Protein AF-A0A1A8VG99-F1 (afdb_monomer_lite)

pLDDT: mean 92.08, std 7.79, range [47.56, 98.12]

InterPro domains:
  IPR005164 Allantoicase [PTHR12045] (5-111)
  IPR008979 Galactose-binding-like domain superfamily [SSF49785] (4-110)
  IPR015908 Allantoicase domain [PF03561] (5-108)

Sequence (115 aa):
PTQRADGWETARRLDRPKELKTDHQGILQVPGWEWAVFRLGHPGIISSIEVDTNHFKGNFPDSCRIEACLLSPEEESQCITTRWNSGKWKLLLPPQKLRSHRRHCYATSDLILDQ

Secondary structure (DSSP, 8-state):
--SGGGS---PPPTT--SS-EE-TT--EE-SS--------SS-----EEEEE-TT-SSSS-SEEEEEE----HHHHHHHHHTTTTT---EEEEEEEE--TT-EEEEEGGGS----

Structure (mmCIF, N/CA/C/O backbone):
data_AF-A0A1A8VG99-F1
#
_entry.id   AF-A0A1A8VG99-F1
#
loop_
_atom_site.group_PDB
_atom_site.id
_atom_site.type_symbol
_atom_site.label_atom_id
_atom_site.label_alt_id
_atom_site.label_comp_id
_atom_site.label_asym_id
_atom_site.label_entity_id
_atom_site.label_seq_id
_atom_site.pdbx_PDB_ins_code
_atom_site.Cartn_x
_atom_site.Cartn_y
_atom_site.Cartn_z
_atom_site.occupancy
_atom_site.B_iso_or_equiv
_atom_site.auth_seq_id
_atom_site.auth_comp_id
_atom_site.auth_asym_id
_atom_site.auth_atom_id
_atom_site.pdbx_PDB_model_num
ATOM 1 N N . PRO A 1 1 ? -8.123 12.085 -11.103 1.00 61.66 1 PRO A N 1
ATOM 2 C CA . PRO A 1 1 ? -6.972 12.943 -11.489 1.00 61.66 1 PRO A CA 1
ATOM 3 C C . PRO A 1 1 ? -6.980 13.273 -12.992 1.00 61.66 1 PRO A C 1
ATOM 5 O O . PRO A 1 1 ? -7.207 12.379 -13.810 1.00 61.66 1 PRO A O 1
ATOM 8 N N . THR A 1 2 ? -6.767 14.539 -13.364 1.00 74.94 2 THR A N 1
ATOM 9 C CA . THR A 1 2 ? -6.737 14.969 -14.779 1.00 74.94 2 THR A CA 1
ATOM 10 C C . THR A 1 2 ? -5.321 14.926 -15.350 1.00 74.94 2 THR A C 1
ATOM 12 O O . THR A 1 2 ? -5.159 14.748 -16.556 1.00 74.94 2 THR A O 1
ATOM 15 N N . GLN A 1 3 ? -4.303 14.998 -14.487 1.00 74.75 3 GLN A N 1
ATOM 16 C CA . GLN A 1 3 ? -2.889 14.950 -14.857 1.00 74.75 3 GLN A CA 1
ATOM 17 C C . GLN A 1 3 ? -2.009 14.373 -13.730 1.00 74.75 3 GLN A C 1
ATOM 19 O O . GLN A 1 3 ? -2.477 14.127 -12.621 1.00 74.75 3 GLN A O 1
ATOM 24 N N . ARG A 1 4 ? -0.711 14.146 -14.003 1.00 63.22 4 ARG A N 1
ATOM 25 C CA . ARG A 1 4 ? 0.250 13.611 -13.007 1.00 63.22 4 ARG A CA 1
ATOM 26 C C . ARG A 1 4 ? 0.427 14.507 -11.785 1.00 63.22 4 ARG A C 1
ATOM 28 O O . ARG A 1 4 ? 0.621 13.988 -10.695 1.00 63.22 4 ARG A O 1
ATOM 35 N N . ALA A 1 5 ? 0.385 15.826 -11.984 1.00 74.19 5 ALA A N 1
ATOM 36 C CA . ALA A 1 5 ? 0.629 16.814 -10.932 1.00 74.19 5 ALA A CA 1
ATOM 37 C C . ALA A 1 5 ? -0.395 16.747 -9.785 1.00 74.19 5 ALA A C 1
ATOM 39 O O . ALA A 1 5 ? -0.146 17.295 -8.718 1.00 74.19 5 ALA A O 1
ATOM 40 N N . ASP A 1 6 ? -1.511 16.046 -9.994 1.00 86.75 6 ASP A N 1
ATOM 41 C CA . ASP A 1 6 ? -2.561 15.862 -8.993 1.00 86.75 6 ASP A CA 1
ATOM 42 C C . ASP A 1 6 ? -2.334 14.602 -8.128 1.00 86.75 6 ASP A C 1
ATOM 44 O O . ASP A 1 6 ? -3.191 14.246 -7.320 1.00 86.75 6 ASP A O 1
ATOM 48 N N . GLY A 1 7 ? -1.234 13.871 -8.349 1.00 90.62 7 GLY A N 1
ATOM 49 C CA . GLY A 1 7 ? -0.885 12.641 -7.638 1.00 90.62 7 GLY A CA 1
ATOM 50 C C .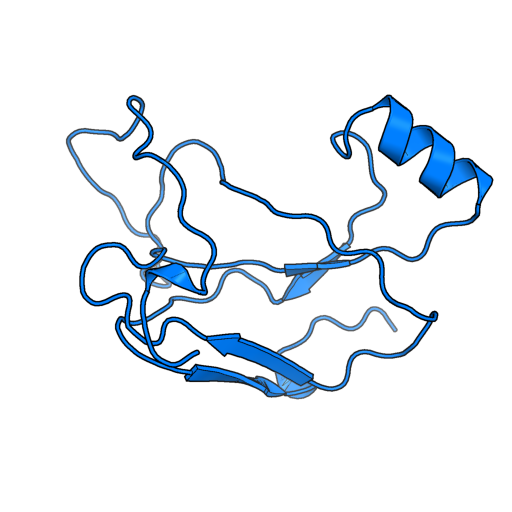 GLY A 1 7 ? 0.299 12.799 -6.681 1.00 90.62 7 GLY A C 1
ATOM 51 O O . GLY A 1 7 ? 0.902 13.862 -6.565 1.00 90.62 7 GLY A O 1
ATOM 52 N N . TRP A 1 8 ? 0.654 11.703 -6.010 1.00 93.50 8 TRP A N 1
ATOM 53 C CA . TRP A 1 8 ? 1.851 11.622 -5.173 1.00 93.50 8 TRP A CA 1
ATOM 54 C C . TRP A 1 8 ? 3.004 10.977 -5.951 1.00 93.50 8 TRP A C 1
ATOM 56 O O . TRP A 1 8 ? 2.865 9.878 -6.486 1.00 93.50 8 TRP A O 1
ATOM 66 N N . GLU A 1 9 ? 4.143 11.665 -6.013 1.00 94.25 9 GLU A N 1
ATOM 67 C CA . GLU A 1 9 ? 5.385 11.185 -6.620 1.00 94.25 9 GLU A CA 1
ATOM 68 C C . GLU A 1 9 ? 6.551 11.424 -5.656 1.00 94.25 9 GLU A C 1
ATOM 70 O O . GLU A 1 9 ? 6.613 12.453 -4.980 1.00 94.25 9 GLU A O 1
ATOM 75 N N . THR A 1 10 ? 7.493 10.484 -5.608 1.00 93.56 10 THR A N 1
ATOM 76 C CA . THR A 1 10 ? 8.723 10.589 -4.818 1.00 93.56 10 THR A CA 1
ATOM 77 C C . THR A 1 10 ? 9.954 10.653 -5.719 1.00 93.56 10 THR A C 1
ATOM 79 O O . THR A 1 10 ? 9.946 10.216 -6.874 1.00 93.56 10 THR A O 1
ATOM 82 N N . ALA A 1 11 ? 11.047 11.208 -5.192 1.00 92.81 11 ALA A N 1
ATOM 83 C CA . ALA A 1 11 ? 12.326 11.195 -5.889 1.00 92.81 11 ALA A CA 1
ATOM 84 C C . ALA A 1 11 ? 12.846 9.758 -6.046 1.00 92.81 11 ALA A C 1
ATOM 86 O O . ALA A 1 11 ? 12.605 8.881 -5.216 1.00 92.81 11 ALA A O 1
ATOM 87 N N . ARG A 1 12 ? 13.624 9.509 -7.104 1.00 88.62 12 ARG A N 1
ATOM 88 C CA . ARG A 1 12 ? 14.292 8.213 -7.259 1.00 88.62 12 ARG A CA 1
ATOM 89 C C . ARG A 1 12 ? 15.314 8.026 -6.143 1.00 88.62 12 ARG A C 1
ATOM 91 O O . ARG A 1 12 ? 16.2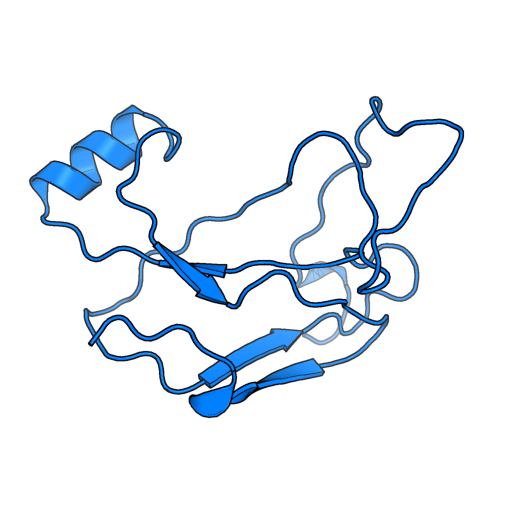06 8.856 -5.980 1.00 88.62 12 ARG A O 1
ATOM 98 N N . ARG A 1 13 ? 15.231 6.898 -5.442 1.00 88.56 13 ARG A N 1
ATOM 99 C CA . ARG A 1 13 ? 16.247 6.522 -4.461 1.00 88.56 13 ARG A CA 1
ATOM 100 C C . ARG A 1 13 ? 17.583 6.212 -5.136 1.00 88.56 13 ARG A C 1
ATOM 102 O O . ARG A 1 13 ? 17.627 5.537 -6.169 1.00 88.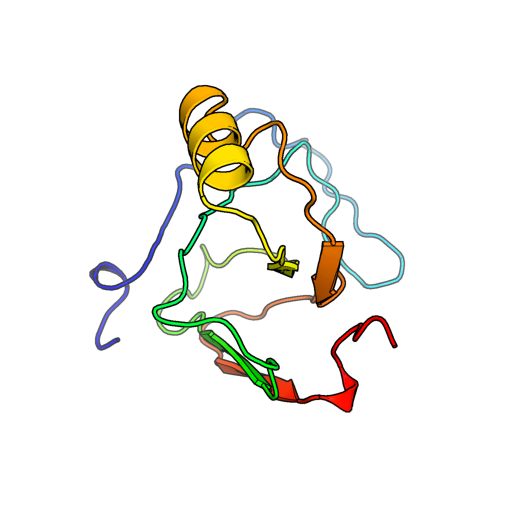56 13 ARG A O 1
ATOM 109 N N . LEU A 1 14 ? 18.665 6.700 -4.534 1.00 88.00 14 LEU A N 1
ATOM 110 C CA . LEU A 1 14 ? 20.035 6.541 -5.036 1.00 88.00 14 LEU A CA 1
ATOM 111 C C . LEU A 1 14 ? 20.647 5.173 -4.698 1.00 88.00 14 LEU A C 1
ATOM 113 O O . LEU A 1 14 ? 21.633 4.781 -5.311 1.00 88.00 14 LEU A O 1
ATOM 117 N N . ASP A 1 15 ? 20.048 4.432 -3.765 1.00 89.50 15 ASP A N 1
ATOM 118 C CA . ASP A 1 15 ? 20.468 3.089 -3.349 1.00 89.50 15 ASP A CA 1
ATOM 119 C C . ASP A 1 15 ? 19.900 1.968 -4.239 1.00 89.50 15 ASP A C 1
ATOM 121 O O . ASP A 1 15 ? 20.000 0.784 -3.910 1.00 89.50 15 ASP A O 1
ATOM 125 N N . ARG A 1 16 ? 19.316 2.320 -5.393 1.00 87.38 16 ARG A N 1
ATOM 126 C CA . ARG A 1 16 ? 18.836 1.343 -6.372 1.00 87.38 16 ARG A CA 1
ATOM 127 C C . ARG A 1 16 ? 20.018 0.531 -6.935 1.00 87.38 16 ARG A C 1
ATOM 129 O O . ARG A 1 16 ? 20.937 1.123 -7.504 1.00 87.38 16 ARG A O 1
ATOM 136 N N . PRO A 1 17 ? 19.991 -0.812 -6.848 1.00 89.25 17 PRO A N 1
ATOM 137 C CA . PRO A 1 17 ? 21.063 -1.654 -7.366 1.00 89.25 17 PRO A CA 1
ATOM 138 C C . PRO A 1 17 ? 21.151 -1.588 -8.897 1.00 89.25 17 PRO A C 1
ATOM 140 O O . PRO A 1 17 ? 20.156 -1.353 -9.584 1.00 89.25 17 PRO A O 1
ATOM 143 N N . LYS A 1 18 ? 22.355 -1.834 -9.432 1.00 89.06 18 LYS A N 1
ATOM 144 C CA . LYS A 1 18 ? 22.609 -1.892 -10.885 1.00 89.06 18 LYS A CA 1
ATOM 145 C C . LYS A 1 18 ? 21.864 -3.046 -11.554 1.00 89.06 18 LYS A C 1
ATOM 147 O O . LYS A 1 18 ? 21.343 -2.893 -12.653 1.00 89.06 18 LYS A O 1
ATOM 152 N N . GLU A 1 19 ? 21.820 -4.188 -10.878 1.00 92.44 19 GLU A N 1
ATOM 153 C CA . GLU A 1 19 ? 21.108 -5.379 -11.325 1.00 92.44 19 GLU A CA 1
ATOM 154 C C . GLU A 1 19 ? 19.772 -5.470 -10.594 1.00 92.44 19 GLU A C 1
ATOM 156 O O . GLU A 1 19 ? 19.719 -5.578 -9.367 1.00 92.44 19 GLU A O 1
ATOM 161 N N . LEU A 1 20 ? 18.686 -5.410 -11.360 1.00 92.12 20 LEU A N 1
ATOM 162 C CA . LEU A 1 20 ? 17.331 -5.510 -10.836 1.00 92.12 20 LEU A CA 1
ATOM 163 C C . LEU A 1 20 ? 16.914 -6.980 -10.773 1.00 92.12 20 LEU A C 1
ATOM 165 O O . LEU A 1 20 ? 16.991 -7.696 -11.770 1.00 92.12 20 LEU A O 1
ATOM 169 N N . LYS A 1 21 ? 16.447 -7.418 -9.601 1.00 94.88 21 LYS A N 1
ATOM 170 C CA . LYS A 1 21 ? 15.928 -8.772 -9.377 1.00 94.88 21 LYS A CA 1
ATOM 171 C C . LYS A 1 21 ? 14.442 -8.712 -9.069 1.00 94.88 21 LYS A C 1
ATOM 173 O O . LYS A 1 21 ? 13.979 -7.781 -8.413 1.00 94.88 21 LYS A O 1
ATOM 178 N N . THR A 1 22 ? 13.709 -9.716 -9.530 1.00 95.62 22 THR A N 1
ATOM 179 C CA . THR A 1 22 ? 12.298 -9.902 -9.186 1.00 95.62 22 THR A CA 1
ATOM 180 C C . THR A 1 22 ? 12.123 -11.209 -8.430 1.00 95.62 22 THR A C 1
ATOM 182 O O . THR A 1 22 ? 12.931 -12.126 -8.589 1.00 95.62 22 THR A O 1
ATOM 185 N N . ASP A 1 23 ? 11.110 -11.274 -7.573 1.00 93.94 23 ASP A N 1
ATOM 186 C CA . ASP A 1 23 ? 10.698 -12.530 -6.950 1.00 93.94 23 ASP A CA 1
ATOM 187 C C . ASP A 1 23 ? 9.818 -13.371 -7.895 1.00 93.94 23 ASP A C 1
ATOM 189 O O . ASP A 1 23 ? 9.577 -13.022 -9.052 1.00 93.94 23 ASP A O 1
ATOM 193 N N . HIS A 1 24 ? 9.319 -14.498 -7.389 1.00 93.44 24 HIS A N 1
ATOM 194 C CA . HIS A 1 24 ? 8.442 -15.414 -8.119 1.00 93.44 24 HIS A CA 1
ATOM 195 C C . HIS A 1 24 ? 7.086 -14.797 -8.514 1.00 93.44 24 HIS A C 1
ATOM 197 O O . HIS A 1 24 ? 6.423 -15.321 -9.405 1.00 93.44 24 HIS A O 1
ATOM 203 N N . GLN A 1 25 ? 6.681 -13.686 -7.891 1.00 90.25 25 GLN A N 1
ATOM 204 C CA . GLN A 1 25 ? 5.474 -12.924 -8.229 1.00 90.25 25 GLN A CA 1
ATOM 205 C C . GLN A 1 25 ? 5.776 -11.778 -9.213 1.00 90.25 25 GLN A C 1
ATOM 207 O O . GLN A 1 25 ? 4.879 -11.037 -9.620 1.00 90.25 25 GLN A O 1
ATOM 212 N N . GLY A 1 26 ? 7.038 -11.632 -9.630 1.00 93.69 26 GLY A N 1
ATOM 213 C CA . GLY A 1 26 ? 7.496 -10.582 -10.532 1.00 93.69 26 GLY A CA 1
ATOM 214 C C . GLY A 1 26 ? 7.677 -9.225 -9.851 1.00 93.69 26 GLY A C 1
ATOM 215 O O . GLY A 1 26 ? 7.793 -8.216 -10.553 1.00 93.69 26 GLY A O 1
ATOM 216 N N . ILE A 1 27 ? 7.690 -9.165 -8.516 1.00 95.00 27 ILE A N 1
ATOM 217 C CA . ILE A 1 27 ? 7.847 -7.927 -7.745 1.00 95.00 27 ILE A CA 1
ATOM 218 C C . ILE A 1 27 ? 9.323 -7.577 -7.628 1.00 95.00 27 ILE A C 1
ATOM 220 O O . ILE A 1 27 ? 10.157 -8.418 -7.279 1.00 95.00 27 ILE A O 1
ATOM 224 N N . LEU A 1 28 ? 9.646 -6.321 -7.935 1.00 94.06 28 LEU A N 1
ATOM 225 C CA . LEU A 1 28 ? 11.005 -5.813 -7.895 1.00 94.06 28 LEU A CA 1
ATOM 226 C C . LEU A 1 28 ? 11.530 -5.765 -6.456 1.00 94.06 28 LEU A C 1
ATOM 228 O O . LEU A 1 28 ? 10.952 -5.114 -5.591 1.00 94.06 28 LEU A O 1
ATOM 232 N N . GLN A 1 29 ? 12.677 -6.401 -6.234 1.00 93.62 29 GLN A N 1
ATOM 233 C CA . GLN A 1 29 ? 13.358 -6.429 -4.945 1.00 93.62 29 GLN A CA 1
ATOM 234 C C . GLN A 1 29 ? 14.374 -5.284 -4.888 1.00 93.62 29 GLN A C 1
ATOM 236 O O . GLN A 1 29 ? 15.473 -5.382 -5.439 1.00 93.62 29 GLN A O 1
ATOM 241 N N . VAL A 1 30 ? 13.992 -4.177 -4.250 1.00 91.00 30 VAL A N 1
ATOM 242 C CA . VAL A 1 30 ? 14.855 -3.007 -4.019 1.00 91.00 30 VAL A CA 1
ATOM 243 C C . VAL A 1 30 ? 14.924 -2.666 -2.532 1.00 91.00 30 VAL A C 1
ATOM 245 O O . VAL A 1 30 ? 13.985 -2.967 -1.796 1.00 91.00 30 VAL A O 1
ATOM 248 N N . PRO A 1 31 ? 16.022 -2.045 -2.064 1.00 89.88 31 PRO A N 1
ATOM 249 C CA . PRO A 1 31 ? 16.120 -1.609 -0.680 1.00 89.88 31 PRO A CA 1
ATOM 250 C C . PRO A 1 31 ? 15.056 -0.564 -0.335 1.00 89.88 31 PRO A C 1
ATOM 252 O O . PRO A 1 31 ? 14.926 0.460 -1.003 1.00 89.88 31 PRO A O 1
ATOM 255 N N . GLY A 1 32 ? 14.349 -0.817 0.765 1.00 88.00 32 GLY A N 1
ATOM 256 C CA . GLY A 1 32 ? 13.388 0.099 1.367 1.00 88.00 32 GLY A CA 1
ATOM 257 C C . GLY A 1 32 ? 12.122 0.364 0.546 1.00 88.00 32 GLY A C 1
ATOM 258 O O . GLY A 1 32 ? 11.902 -0.191 -0.526 1.00 88.00 32 GLY A O 1
ATOM 259 N N . TRP A 1 33 ? 11.269 1.215 1.112 1.00 90.75 33 TRP A N 1
ATOM 260 C CA . TRP A 1 33 ? 9.949 1.548 0.587 1.00 90.75 33 TRP A CA 1
ATOM 261 C C . TRP A 1 33 ? 9.690 3.037 0.764 1.00 90.75 33 TRP A C 1
ATOM 263 O O . TRP A 1 33 ? 10.146 3.637 1.738 1.00 90.75 33 TRP A O 1
ATOM 273 N N . GLU A 1 34 ? 8.930 3.601 -0.163 1.00 94.06 34 GLU A N 1
ATOM 274 C CA . GLU A 1 34 ? 8.285 4.894 0.025 1.00 94.06 34 GLU A CA 1
ATOM 275 C C . GLU A 1 34 ? 6.886 4.639 0.581 1.00 94.06 34 GLU A C 1
ATOM 277 O O . GLU A 1 34 ? 6.212 3.696 0.158 1.00 94.06 34 GLU A O 1
ATOM 282 N N . TRP A 1 35 ? 6.450 5.453 1.536 1.00 95.25 35 TRP A N 1
ATOM 283 C CA . TRP A 1 35 ? 5.182 5.247 2.227 1.00 95.25 35 TRP A CA 1
ATOM 284 C C . TRP A 1 35 ? 4.457 6.566 2.482 1.00 95.25 35 TRP A C 1
ATOM 286 O O . TRP A 1 35 ? 5.064 7.631 2.580 1.00 95.25 35 TRP A O 1
ATOM 296 N N . ALA A 1 36 ? 3.137 6.470 2.603 1.00 95.44 36 ALA A N 1
ATOM 297 C CA . ALA A 1 36 ? 2.259 7.546 3.026 1.00 95.44 36 ALA A CA 1
ATOM 298 C C . ALA A 1 36 ? 1.258 6.975 4.036 1.00 95.44 36 ALA A C 1
ATOM 300 O O . ALA A 1 36 ? 0.767 5.860 3.859 1.00 95.44 36 ALA A O 1
ATOM 301 N N . VAL A 1 37 ? 0.975 7.731 5.097 1.00 95.75 37 VAL A N 1
ATOM 302 C CA . VAL A 1 37 ? 0.008 7.348 6.132 1.00 95.75 37 VAL A CA 1
ATOM 303 C C . VAL A 1 37 ? -1.235 8.212 5.998 1.00 95.75 37 VAL A C 1
ATOM 305 O O . VAL A 1 37 ? -1.145 9.438 5.953 1.00 95.75 37 VAL A O 1
ATOM 308 N N . PHE A 1 38 ? -2.396 7.562 5.973 1.00 95.25 38 PHE A N 1
ATOM 309 C CA . PHE A 1 38 ? -3.695 8.215 5.891 1.00 95.25 38 PHE A CA 1
ATOM 310 C C . PHE A 1 38 ? -4.522 7.866 7.126 1.00 95.25 38 PHE A C 1
ATOM 312 O O . PHE A 1 38 ? -4.784 6.693 7.390 1.00 95.25 38 PHE A O 1
ATOM 319 N N . ARG A 1 39 ? -4.962 8.885 7.872 1.00 95.12 39 ARG A N 1
ATOM 320 C CA . ARG A 1 39 ? -5.939 8.711 8.951 1.00 95.12 39 ARG 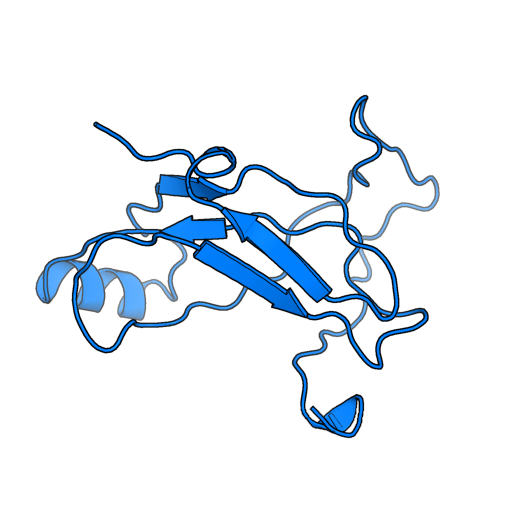A CA 1
ATOM 321 C C . ARG A 1 39 ? -7.341 8.692 8.351 1.00 95.12 39 ARG A C 1
ATOM 323 O O . ARG A 1 39 ? -7.747 9.659 7.707 1.00 95.12 39 ARG A O 1
ATOM 330 N N . LEU A 1 40 ? -8.075 7.603 8.560 1.00 95.75 40 LEU A N 1
ATOM 331 C CA . LEU A 1 40 ? -9.462 7.501 8.110 1.00 95.75 40 LEU A CA 1
ATOM 332 C C . LEU A 1 40 ? -10.372 8.420 8.936 1.00 95.75 40 LEU A C 1
ATOM 334 O O . LEU A 1 40 ? -10.107 8.696 10.105 1.00 95.75 40 LEU A O 1
ATOM 338 N N . GLY A 1 41 ? -11.465 8.884 8.326 1.00 95.81 41 GLY A N 1
ATOM 339 C CA . GLY A 1 41 ? -12.441 9.744 9.004 1.00 95.81 41 GLY A CA 1
ATOM 340 C C . GLY A 1 41 ? -13.205 9.038 10.130 1.00 95.81 41 GLY A C 1
ATOM 341 O O . GLY A 1 41 ? -13.658 9.700 11.061 1.00 95.81 41 GLY A O 1
ATOM 342 N N . HIS A 1 42 ? -13.328 7.710 10.063 1.00 94.56 42 HIS A N 1
ATOM 343 C CA . HIS A 1 42 ? -13.945 6.879 11.094 1.00 94.56 42 HIS A CA 1
ATOM 344 C C . HIS A 1 42 ? -13.368 5.446 11.077 1.00 94.56 42 HIS A C 1
ATOM 346 O O . HIS A 1 42 ? -12.871 5.005 10.036 1.00 94.56 42 HIS A O 1
ATOM 352 N N . PRO A 1 43 ? -13.463 4.692 12.190 1.00 94.31 43 PRO A N 1
ATOM 353 C CA . PRO A 1 43 ? -13.193 3.253 12.209 1.00 94.31 43 PRO A CA 1
ATOM 354 C C . PRO A 1 43 ? -14.205 2.475 11.361 1.00 94.31 43 PRO A C 1
ATOM 356 O O . PRO A 1 43 ? -15.394 2.797 11.366 1.00 94.31 43 PRO A O 1
ATOM 359 N N . GLY A 1 44 ? -13.771 1.425 10.664 1.00 93.06 44 GLY A N 1
ATOM 360 C CA . GLY A 1 44 ? -14.671 0.611 9.849 1.00 93.06 44 GLY A CA 1
ATOM 361 C C . GLY A 1 44 ? -13.993 -0.593 9.207 1.00 93.06 44 GLY A C 1
ATOM 362 O O . GLY A 1 44 ? -12.796 -0.815 9.375 1.00 93.06 44 GLY A O 1
ATOM 363 N N . ILE A 1 45 ? -14.786 -1.362 8.462 1.00 93.25 45 ILE A N 1
ATOM 364 C CA . ILE A 1 45 ? -14.320 -2.517 7.692 1.00 93.25 45 ILE A CA 1
ATOM 365 C C . ILE A 1 45 ? -14.038 -2.058 6.262 1.00 93.25 45 ILE A C 1
ATOM 367 O O . ILE A 1 45 ? -14.897 -1.460 5.613 1.00 93.25 45 ILE A O 1
ATOM 371 N N . ILE A 1 46 ? -12.838 -2.351 5.768 1.00 94.38 46 ILE A N 1
ATOM 372 C CA . ILE A 1 46 ? -12.438 -2.024 4.399 1.00 94.38 46 ILE A CA 1
ATOM 373 C C . ILE A 1 46 ? -12.965 -3.124 3.476 1.00 94.38 46 ILE A C 1
ATOM 375 O O . ILE A 1 46 ? -12.537 -4.271 3.562 1.00 94.38 46 ILE A O 1
ATOM 379 N N . SER A 1 47 ? -13.907 -2.779 2.599 1.00 94.88 47 SER A N 1
ATOM 380 C CA . SER A 1 47 ? -14.500 -3.716 1.634 1.00 94.88 47 SER A CA 1
ATOM 381 C C . SER A 1 47 ? -13.781 -3.728 0.284 1.00 94.88 47 SER A C 1
ATOM 383 O O . SER A 1 47 ? -13.827 -4.735 -0.425 1.00 94.88 47 SER A O 1
ATOM 385 N N . SER A 1 48 ? -13.114 -2.630 -0.075 1.00 96.31 48 SER A N 1
ATOM 386 C CA . SER A 1 48 ? -12.395 -2.487 -1.340 1.00 96.31 48 SER A CA 1
ATOM 387 C C . SER A 1 48 ? -11.284 -1.450 -1.254 1.00 96.31 48 SER A C 1
ATOM 389 O O . SER A 1 48 ? -11.397 -0.484 -0.497 1.00 96.31 48 SER A O 1
ATOM 391 N N . ILE A 1 49 ? -10.262 -1.603 -2.094 1.00 97.75 49 ILE A N 1
ATOM 392 C CA . ILE A 1 49 ? -9.170 -0.640 -2.247 1.00 97.75 49 ILE A CA 1
ATOM 393 C C . ILE A 1 49 ? -8.946 -0.362 -3.736 1.00 97.75 49 ILE A C 1
ATOM 395 O O . ILE A 1 49 ? -8.889 -1.291 -4.538 1.00 97.75 49 ILE A O 1
ATOM 399 N N . GLU A 1 50 ? -8.784 0.910 -4.108 1.00 98.00 50 GLU A N 1
ATOM 400 C CA . GLU A 1 50 ? -8.327 1.303 -5.442 1.00 98.00 50 GLU A CA 1
ATOM 401 C C . GLU A 1 50 ? -6.938 1.946 -5.362 1.00 98.00 50 GLU A C 1
ATOM 403 O O . GLU A 1 50 ? -6.731 2.917 -4.635 1.00 98.00 50 GLU A O 1
ATOM 408 N N . VAL A 1 51 ? -5.994 1.420 -6.145 1.00 97.75 51 VAL A N 1
ATOM 409 C CA . VAL A 1 51 ? -4.685 2.038 -6.380 1.00 97.75 51 VAL A CA 1
ATOM 410 C C . VAL A 1 51 ? -4.638 2.533 -7.820 1.00 97.75 51 VAL A C 1
ATOM 412 O O . VAL A 1 51 ? -4.516 1.748 -8.770 1.00 97.75 51 VAL A O 1
ATOM 415 N N . ASP A 1 52 ? -4.750 3.850 -7.986 1.00 96.88 52 ASP A N 1
ATOM 416 C CA . ASP A 1 52 ? -4.763 4.495 -9.295 1.00 96.88 52 ASP A CA 1
ATOM 417 C C . ASP A 1 52 ? -3.379 5.037 -9.677 1.00 96.88 52 ASP A C 1
ATOM 419 O O . ASP A 1 52 ? -2.830 5.935 -9.044 1.00 96.88 52 ASP A O 1
ATOM 423 N N . THR A 1 53 ? -2.828 4.497 -10.761 1.00 96.44 53 THR A N 1
ATOM 424 C CA . THR A 1 53 ? -1.568 4.948 -11.376 1.00 96.44 53 THR A CA 1
ATOM 425 C C . THR A 1 53 ? -1.810 5.715 -12.678 1.00 96.44 53 THR A C 1
ATOM 427 O O . THR A 1 53 ? -0.913 5.850 -13.520 1.00 96.44 53 THR A O 1
ATOM 430 N N . ASN A 1 54 ? -3.032 6.205 -12.894 1.00 94.62 54 ASN A N 1
ATOM 431 C CA . ASN A 1 54 ? -3.367 7.043 -14.031 1.00 94.62 54 ASN A CA 1
ATOM 432 C C . ASN A 1 54 ? -2.377 8.198 -14.172 1.00 94.62 54 ASN A C 1
ATOM 434 O O . ASN A 1 54 ? -1.828 8.736 -13.218 1.00 94.62 54 ASN A O 1
ATOM 438 N N . HIS A 1 55 ? -2.124 8.551 -15.427 1.00 91.38 55 HIS A N 1
ATOM 439 C CA . HIS A 1 55 ? -1.084 9.481 -15.872 1.00 91.38 55 HIS A CA 1
ATOM 440 C C . HIS A 1 55 ? 0.376 9.071 -15.614 1.00 91.38 55 HIS A C 1
ATOM 442 O O . HIS A 1 55 ? 1.223 9.493 -16.400 1.00 91.38 55 HIS A O 1
ATOM 448 N N . PHE A 1 56 ? 0.703 8.196 -14.659 1.00 92.62 56 PHE A N 1
ATOM 449 C CA . PHE A 1 56 ? 2.066 7.687 -14.430 1.00 92.62 56 PHE A CA 1
ATOM 450 C C . PHE A 1 56 ? 2.436 6.586 -15.441 1.00 92.62 56 PHE A C 1
ATOM 452 O O . PHE A 1 56 ? 2.123 5.409 -15.276 1.00 92.62 56 PHE A O 1
ATOM 459 N N . LYS A 1 57 ? 3.105 6.970 -16.538 1.00 91.50 57 LYS A N 1
ATOM 460 C CA . LYS A 1 57 ? 3.403 6.065 -17.672 1.00 91.50 57 LYS A CA 1
ATOM 461 C C . LYS A 1 57 ? 4.789 5.412 -17.616 1.00 91.50 57 LYS A C 1
ATOM 463 O O . LYS A 1 57 ? 4.986 4.381 -18.243 1.00 91.50 57 LYS A O 1
ATOM 468 N N . GLY A 1 58 ? 5.735 5.998 -16.878 1.00 91.38 58 GLY A N 1
ATOM 469 C CA . GLY A 1 58 ? 7.121 5.499 -16.786 1.00 91.38 58 GLY A CA 1
ATOM 470 C C . GLY A 1 58 ? 7.795 5.700 -15.424 1.00 91.38 58 GLY A C 1
ATOM 471 O O . GLY A 1 58 ? 8.942 5.314 -15.240 1.00 91.38 58 GLY A O 1
ATOM 472 N N . ASN A 1 59 ? 7.086 6.317 -14.483 1.00 92.69 59 ASN A N 1
ATOM 473 C CA . ASN A 1 59 ? 7.510 6.624 -13.116 1.00 92.69 59 ASN A CA 1
ATOM 474 C C . ASN A 1 59 ? 6.495 6.102 -12.080 1.00 92.69 59 ASN A C 1
ATOM 476 O O . ASN A 1 59 ? 6.492 6.558 -10.945 1.00 92.69 59 ASN A O 1
ATOM 480 N N . PHE A 1 60 ? 5.614 5.181 -12.479 1.00 94.12 60 PHE A N 1
ATOM 481 C CA . PHE A 1 60 ? 4.710 4.507 -11.552 1.00 94.12 60 PHE A CA 1
ATOM 482 C C . PHE A 1 60 ? 5.514 3.570 -10.632 1.00 94.12 60 PHE A C 1
ATOM 484 O O . PHE A 1 60 ? 6.565 3.064 -11.047 1.00 94.12 60 PHE A O 1
ATOM 491 N N . PRO A 1 61 ? 5.053 3.336 -9.394 1.00 95.19 61 PRO A N 1
ATOM 492 C CA . PRO A 1 61 ? 5.673 2.358 -8.508 1.00 95.19 61 PRO A CA 1
ATOM 493 C C . PRO A 1 61 ? 5.593 0.948 -9.102 1.00 95.19 61 PRO A C 1
ATOM 495 O O . PRO A 1 61 ? 4.619 0.592 -9.757 1.00 95.19 61 PRO A O 1
ATOM 498 N N . ASP A 1 62 ? 6.614 0.130 -8.851 1.00 95.69 62 ASP A N 1
ATOM 499 C CA . ASP A 1 62 ? 6.655 -1.256 -9.329 1.00 95.69 62 ASP A CA 1
ATOM 500 C C . ASP A 1 62 ? 5.550 -2.123 -8.700 1.00 95.69 62 ASP A C 1
ATOM 502 O O . ASP A 1 62 ? 4.886 -2.916 -9.373 1.00 95.69 62 ASP A O 1
ATOM 506 N N . SER A 1 63 ? 5.357 -1.943 -7.396 1.00 96.94 63 SER A N 1
ATOM 507 C CA . SER A 1 63 ? 4.375 -2.641 -6.580 1.00 96.94 63 SER A CA 1
ATOM 508 C C . SER A 1 63 ? 3.903 -1.749 -5.433 1.00 96.94 63 SER A C 1
ATOM 510 O O . SER A 1 63 ? 4.542 -0.745 -5.109 1.00 96.94 63 SER A O 1
ATOM 512 N N . CYS A 1 64 ? 2.786 -2.119 -4.814 1.00 97.25 64 CYS A N 1
ATOM 513 C CA . CYS A 1 64 ? 2.335 -1.537 -3.554 1.00 97.25 64 CYS A CA 1
ATOM 514 C C . CYS A 1 64 ? 1.936 -2.632 -2.571 1.00 97.25 64 CYS A C 1
ATOM 516 O O . CYS A 1 64 ? 1.434 -3.678 -2.971 1.00 97.25 64 CYS A O 1
ATOM 518 N N . ARG A 1 65 ? 2.084 -2.354 -1.281 1.00 96.56 65 ARG A N 1
ATOM 519 C CA . ARG A 1 65 ? 1.466 -3.117 -0.194 1.00 96.56 65 ARG A CA 1
ATOM 520 C C . ARG A 1 65 ? 0.659 -2.149 0.656 1.00 96.56 65 ARG A C 1
ATOM 522 O O . ARG A 1 65 ? 1.008 -0.968 0.708 1.00 96.56 65 ARG A O 1
ATOM 529 N N . ILE A 1 66 ? -0.383 -2.632 1.318 1.00 97.69 66 ILE A N 1
ATOM 530 C CA . ILE A 1 66 ? -1.189 -1.793 2.206 1.00 97.69 66 ILE A CA 1
ATOM 531 C C . ILE A 1 66 ? -1.248 -2.453 3.567 1.00 97.69 66 ILE A C 1
ATOM 533 O O . ILE A 1 66 ? -1.527 -3.645 3.694 1.00 97.69 66 ILE A O 1
ATOM 537 N N . GLU A 1 67 ? -0.971 -1.650 4.580 1.00 96.62 67 GLU A N 1
ATOM 538 C CA . GLU A 1 67 ? -1.051 -2.027 5.978 1.00 96.62 67 GLU A CA 1
ATOM 539 C C . GLU A 1 67 ? -2.081 -1.118 6.652 1.00 96.62 67 GLU A C 1
ATOM 541 O O . GLU A 1 67 ? -2.263 0.035 6.258 1.00 96.62 67 GLU A O 1
ATOM 546 N N . ALA A 1 68 ? -2.775 -1.640 7.656 1.00 95.94 68 ALA A N 1
ATOM 547 C CA . ALA A 1 68 ? -3.774 -0.904 8.416 1.00 95.94 68 ALA A CA 1
ATOM 548 C C . ALA A 1 68 ? -3.616 -1.184 9.909 1.00 95.94 68 ALA A C 1
ATOM 550 O O . ALA A 1 68 ? -3.107 -2.226 10.318 1.00 95.94 68 ALA A O 1
ATOM 551 N N . CYS A 1 69 ? -4.051 -0.244 10.737 1.00 94.75 69 CYS A N 1
ATOM 552 C CA . CYS A 1 69 ? -4.129 -0.432 12.176 1.00 94.75 69 CYS A CA 1
ATOM 553 C C . CYS A 1 69 ? -5.348 0.305 12.732 1.00 94.75 69 CYS A C 1
ATOM 555 O O . CYS A 1 69 ? -5.764 1.335 12.201 1.00 94.75 69 CYS A O 1
ATOM 557 N N . LEU A 1 70 ? -5.920 -0.250 13.798 1.00 94.25 70 LEU A N 1
ATOM 558 C CA . LEU A 1 70 ? -6.899 0.428 14.636 1.00 94.25 70 LEU A CA 1
ATOM 559 C C . LEU A 1 70 ? -6.172 0.839 15.912 1.00 94.25 70 LEU A C 1
ATOM 561 O O . LEU A 1 70 ? -5.589 -0.018 16.574 1.00 94.25 70 LEU A O 1
ATOM 565 N N . LEU A 1 71 ? -6.179 2.134 16.212 1.00 94.19 71 LEU A N 1
ATOM 566 C CA . LEU A 1 71 ? -5.427 2.720 17.317 1.00 94.19 71 LEU A CA 1
ATOM 567 C C . LEU A 1 71 ? -6.375 3.427 18.285 1.00 94.19 71 LEU A C 1
ATOM 569 O O . LEU A 1 71 ? -7.352 4.048 17.856 1.00 94.19 71 LEU A O 1
ATOM 573 N N . SER A 1 72 ? -6.064 3.369 19.578 1.00 94.88 72 SER A N 1
ATOM 574 C CA . SER A 1 72 ? -6.608 4.317 20.553 1.00 94.88 72 SER A CA 1
ATOM 575 C C . SER A 1 72 ? -6.002 5.719 20.347 1.00 94.88 72 SER A C 1
ATOM 577 O O . SER A 1 72 ? -4.955 5.850 19.703 1.00 94.88 72 SER A O 1
ATOM 579 N N . PRO A 1 73 ? -6.603 6.785 20.910 1.00 94.38 73 PRO A N 1
ATOM 580 C CA . PRO A 1 73 ? -6.032 8.135 20.852 1.00 94.38 73 PRO A CA 1
ATOM 581 C C . PRO A 1 73 ? -4.596 8.229 21.403 1.00 94.38 73 PRO A C 1
ATOM 583 O O . PRO A 1 73 ? -3.760 8.975 20.884 1.00 94.38 73 PRO A O 1
ATOM 586 N N . GLU A 1 74 ? -4.282 7.453 22.441 1.00 95.06 74 GLU A N 1
ATOM 587 C CA . GLU A 1 74 ? -2.949 7.389 23.047 1.00 95.0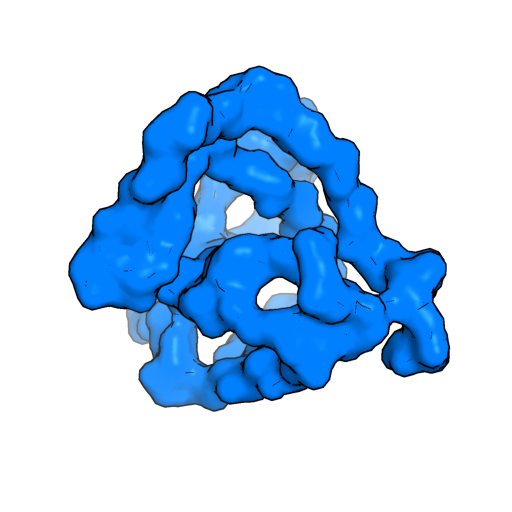6 74 GLU A CA 1
ATOM 588 C C . GLU A 1 74 ? -1.953 6.693 22.112 1.00 95.06 74 GLU A C 1
ATOM 590 O O . GLU A 1 74 ? -0.842 7.184 21.900 1.00 95.06 74 GLU A O 1
ATOM 595 N N . GLU A 1 75 ? -2.359 5.571 21.511 1.00 95.25 75 GLU A N 1
ATOM 596 C CA . GLU A 1 75 ? -1.540 4.834 20.546 1.00 95.25 75 GLU A CA 1
ATOM 597 C C . GLU A 1 75 ? -1.260 5.669 19.289 1.00 95.25 75 GLU A C 1
ATOM 599 O O . GLU A 1 75 ? -0.132 5.680 18.791 1.00 95.25 75 GLU A O 1
ATOM 604 N N . GLU A 1 76 ? -2.256 6.414 18.803 1.00 94.31 76 GLU A N 1
ATOM 605 C CA . GLU A 1 76 ? -2.097 7.360 17.698 1.00 94.31 76 GLU A CA 1
ATOM 606 C C . GLU A 1 76 ? -1.089 8.463 18.048 1.00 94.31 76 GLU A C 1
ATOM 608 O O . GLU A 1 76 ? -0.155 8.714 17.284 1.00 94.31 76 GLU A O 1
ATOM 613 N N . SER A 1 77 ? -1.213 9.075 19.228 1.00 94.75 77 SER A N 1
ATOM 614 C CA . SER A 1 77 ? -0.291 10.122 19.694 1.00 94.75 77 SER A CA 1
ATOM 615 C C . SER A 1 77 ? 1.163 9.627 19.760 1.00 94.75 77 SER A C 1
ATOM 617 O O . SER A 1 77 ? 2.101 10.335 19.366 1.00 94.75 77 SER A O 1
ATOM 619 N N . GLN A 1 78 ? 1.364 8.379 20.190 1.00 94.31 78 GLN A N 1
ATOM 620 C CA . GLN A 1 78 ? 2.678 7.737 20.197 1.00 94.31 78 GLN A CA 1
ATOM 621 C C . GLN A 1 78 ? 3.205 7.485 18.774 1.00 94.31 78 GLN A C 1
ATOM 623 O O . GLN A 1 78 ? 4.386 7.722 18.491 1.00 94.31 78 GLN A O 1
ATOM 628 N N . CYS A 1 79 ? 2.345 7.041 17.853 1.00 94.38 79 CYS A N 1
ATOM 629 C CA . CYS A 1 79 ? 2.714 6.850 16.450 1.00 94.38 79 CYS A CA 1
ATOM 630 C C . CYS A 1 79 ? 3.115 8.174 15.786 1.00 94.38 79 CYS A C 1
ATOM 632 O O . CYS A 1 79 ? 4.125 8.226 15.088 1.00 94.38 79 CYS A O 1
ATOM 634 N N . ILE A 1 80 ? 2.397 9.266 16.058 1.00 93.62 80 ILE A N 1
ATOM 635 C CA . ILE A 1 80 ? 2.743 10.605 15.560 1.00 93.62 80 ILE A CA 1
ATOM 636 C C . ILE A 1 80 ? 4.130 11.025 16.066 1.00 93.62 80 ILE A C 1
ATOM 638 O O . ILE A 1 80 ? 4.975 11.448 15.274 1.00 93.62 80 ILE A O 1
ATOM 642 N N . THR A 1 81 ? 4.399 10.841 17.362 1.00 94.88 81 THR A N 1
ATOM 643 C CA . THR A 1 81 ? 5.692 11.184 17.984 1.00 94.88 81 THR A CA 1
ATOM 644 C C . THR A 1 81 ? 6.858 10.420 17.349 1.00 94.88 81 THR A C 1
ATOM 646 O O . THR A 1 81 ? 7.930 10.978 17.118 1.00 94.88 81 THR A O 1
ATOM 649 N N . THR A 1 82 ? 6.641 9.154 16.993 1.00 93.75 82 THR A N 1
ATOM 650 C CA . THR A 1 82 ? 7.642 8.294 16.336 1.00 93.75 82 THR A CA 1
ATOM 651 C C . THR A 1 82 ? 7.655 8.423 14.811 1.00 93.75 82 THR A C 1
ATOM 653 O O . THR A 1 82 ? 8.383 7.691 14.133 1.00 93.75 82 THR A O 1
ATOM 656 N N . ARG A 1 83 ? 6.881 9.365 14.251 1.00 93.75 83 ARG A N 1
ATOM 657 C CA . ARG A 1 83 ? 6.708 9.571 12.804 1.00 93.75 83 ARG A CA 1
ATOM 658 C C . ARG A 1 83 ? 6.287 8.292 12.079 1.00 93.75 83 ARG A C 1
ATOM 660 O O . ARG A 1 83 ? 6.806 7.986 11.012 1.00 93.75 83 ARG A O 1
ATOM 667 N N . TRP A 1 84 ? 5.374 7.544 12.691 1.00 93.38 84 TRP A N 1
ATOM 668 C CA . TRP A 1 84 ? 4.790 6.302 12.183 1.00 93.38 84 TRP A CA 1
ATOM 669 C C . TRP A 1 84 ? 5.765 5.130 12.019 1.00 93.38 84 TRP A C 1
ATOM 671 O O . TRP A 1 84 ? 5.376 4.087 11.497 1.00 93.38 84 TRP A O 1
ATOM 681 N N . ASN A 1 85 ? 6.993 5.245 12.540 1.00 88.44 85 ASN A N 1
ATOM 682 C CA . ASN A 1 85 ? 7.984 4.165 12.495 1.00 88.44 85 ASN A CA 1
ATOM 683 C C . ASN A 1 85 ? 7.699 3.024 13.489 1.00 88.44 85 ASN A C 1
ATOM 685 O O . ASN A 1 85 ? 8.358 1.991 13.419 1.00 88.44 85 ASN A O 1
ATOM 689 N N . SER A 1 86 ? 6.754 3.189 14.424 1.00 80.38 86 SER A N 1
ATOM 690 C CA . SER A 1 86 ? 6.461 2.190 15.467 1.00 80.38 86 SER A CA 1
ATOM 691 C C . SER A 1 86 ? 4.962 1.907 15.662 1.00 80.38 86 SER A C 1
ATOM 693 O O . SER A 1 86 ? 4.489 1.815 16.795 1.00 80.38 86 SER A O 1
ATOM 695 N N . GLY A 1 87 ? 4.197 1.795 14.573 1.00 81.38 87 GLY A N 1
ATOM 696 C CA . GLY A 1 87 ? 2.765 1.466 14.630 1.00 81.38 87 GLY A CA 1
ATOM 697 C C . GLY A 1 87 ? 2.475 -0.037 14.705 1.00 81.38 87 GLY A C 1
ATOM 698 O O . GLY A 1 87 ? 3.260 -0.856 14.228 1.00 81.38 87 GLY A O 1
ATOM 699 N N . LYS A 1 88 ? 1.302 -0.404 15.242 1.00 89.75 88 LYS A N 1
ATOM 700 C CA . LYS A 1 88 ? 0.752 -1.777 15.208 1.00 89.75 88 LYS A CA 1
ATOM 701 C C . LYS A 1 88 ? 0.164 -2.115 13.829 1.00 89.75 88 LYS A C 1
ATOM 703 O O . LYS A 1 88 ? -0.982 -2.545 13.718 1.00 89.75 88 LYS A O 1
ATOM 708 N N . TRP A 1 89 ? 0.929 -1.847 12.776 1.00 94.31 89 TRP A N 1
ATOM 709 C CA . TRP A 1 89 ? 0.533 -2.069 11.390 1.00 94.31 89 TRP A CA 1
ATOM 710 C C . TRP A 1 89 ? 0.329 -3.560 11.119 1.00 94.31 89 TRP A C 1
ATOM 712 O O . TRP A 1 89 ? 1.197 -4.381 11.413 1.00 94.31 89 TRP A O 1
ATOM 722 N N . LYS A 1 90 ? -0.826 -3.902 10.553 1.00 94.81 90 LYS A N 1
ATOM 723 C CA . LYS A 1 90 ? -1.176 -5.247 10.100 1.00 94.81 90 LYS A CA 1
ATOM 724 C C . LYS A 1 90 ? -1.284 -5.252 8.584 1.00 94.81 90 LYS A C 1
ATOM 726 O O . LYS A 1 90 ? -1.811 -4.303 8.004 1.00 94.81 90 LYS A O 1
ATOM 731 N N . LEU A 1 91 ? -0.791 -6.309 7.944 1.00 95.94 91 LEU A N 1
ATOM 732 C CA . LEU A 1 91 ? -0.868 -6.450 6.493 1.00 95.94 91 LEU A CA 1
ATOM 733 C C . LEU A 1 91 ? -2.331 -6.605 6.070 1.00 95.94 91 LEU A C 1
ATOM 735 O O . LEU A 1 91 ? -2.972 -7.575 6.451 1.00 95.94 91 LEU A O 1
ATOM 739 N N . LEU A 1 92 ? -2.835 -5.656 5.282 1.00 96.94 92 LEU A N 1
ATOM 740 C CA . LEU A 1 92 ? -4.203 -5.665 4.762 1.00 96.94 92 LEU A CA 1
ATOM 741 C C . LEU A 1 92 ? -4.240 -6.121 3.302 1.00 96.94 92 LEU A C 1
ATOM 743 O O . LEU A 1 92 ? -5.098 -6.906 2.917 1.00 96.94 92 LEU A O 1
ATOM 747 N N . LEU A 1 93 ? -3.304 -5.636 2.487 1.00 97.31 93 LEU A N 1
ATOM 748 C CA . LEU A 1 93 ? -3.124 -6.050 1.099 1.00 97.31 93 LEU A CA 1
ATOM 749 C C . LEU A 1 93 ? -1.660 -6.469 0.911 1.00 97.31 93 LEU A C 1
ATOM 751 O O . LEU A 1 93 ? -0.774 -5.606 1.007 1.00 97.31 93 LEU A O 1
ATOM 755 N N . PRO A 1 94 ? -1.383 -7.762 0.646 1.00 95.75 94 PRO A N 1
ATOM 756 C CA . PRO A 1 94 ? -0.050 -8.233 0.285 1.00 95.75 94 PRO A CA 1
ATOM 757 C C . PRO A 1 94 ? 0.526 -7.458 -0.899 1.00 95.75 94 PRO A C 1
ATOM 759 O O . PRO A 1 94 ? -0.249 -6.909 -1.681 1.00 95.75 94 PRO A O 1
ATOM 762 N N . PRO A 1 95 ? 1.856 -7.442 -1.086 1.00 95.88 95 PRO A N 1
ATOM 763 C CA . PRO A 1 95 ? 2.478 -6.792 -2.232 1.00 95.88 95 PRO A CA 1
ATOM 764 C C . PRO A 1 95 ? 1.795 -7.156 -3.561 1.00 95.88 95 PRO A C 1
ATOM 766 O O . PRO A 1 95 ? 1.713 -8.322 -3.933 1.00 95.88 95 PRO A O 1
ATOM 769 N N . GLN A 1 96 ? 1.296 -6.146 -4.272 1.00 96.56 96 GLN A N 1
ATOM 770 C CA . GLN A 1 96 ? 0.643 -6.277 -5.571 1.00 96.56 96 GLN A CA 1
ATOM 771 C C . GLN A 1 96 ? 1.477 -5.600 -6.645 1.00 96.56 96 GLN A C 1
ATOM 773 O O . GLN A 1 96 ? 1.897 -4.451 -6.487 1.00 96.56 96 GLN A O 1
ATOM 778 N N . LYS A 1 97 ? 1.676 -6.287 -7.772 1.00 97.06 97 LYS A N 1
ATOM 779 C CA . LYS A 1 97 ? 2.328 -5.703 -8.944 1.00 97.06 97 LYS A CA 1
ATOM 780 C C . LYS A 1 97 ? 1.431 -4.642 -9.574 1.00 97.06 97 LYS A C 1
ATOM 782 O O . LYS A 1 97 ? 0.286 -4.924 -9.925 1.00 97.06 97 LYS A O 1
ATOM 787 N N . LEU A 1 98 ? 1.981 -3.455 -9.806 1.00 97.25 98 LEU A N 1
ATOM 788 C CA . LEU A 1 98 ? 1.267 -2.368 -10.466 1.00 97.25 98 LEU A CA 1
ATOM 789 C C . LEU A 1 98 ? 1.656 -2.253 -11.942 1.00 97.25 98 LEU A C 1
ATOM 791 O O . LEU A 1 98 ? 2.670 -2.780 -12.409 1.00 97.25 98 LEU A O 1
ATOM 795 N N . ARG A 1 99 ? 0.804 -1.577 -12.710 1.00 96.75 99 ARG A N 1
ATOM 796 C CA . ARG A 1 99 ? 0.982 -1.300 -14.139 1.00 96.75 99 ARG A CA 1
ATOM 797 C C . ARG A 1 99 ? 0.873 0.194 -14.391 1.00 96.75 99 ARG A C 1
ATOM 799 O O . ARG A 1 99 ? 0.170 0.876 -13.664 1.00 96.75 99 ARG A O 1
ATOM 806 N N . SER A 1 100 ? 1.527 0.686 -15.438 1.00 96.56 100 SER A N 1
ATOM 807 C CA . SER A 1 100 ? 1.412 2.084 -15.850 1.00 96.56 100 SER A CA 1
ATOM 808 C C . SER A 1 100 ? -0.012 2.440 -16.261 1.00 96.56 100 SER A C 1
ATOM 810 O O . SER A 1 100 ? -0.682 1.654 -16.930 1.00 96.56 100 SER A O 1
ATOM 812 N N . HIS A 1 101 ? -0.424 3.672 -15.948 1.00 96.00 101 HIS A N 1
ATOM 813 C CA . HIS A 1 101 ? -1.664 4.266 -16.450 1.00 96.00 101 HIS A CA 1
ATOM 814 C C . HIS A 1 101 ? -2.900 3.376 -16.237 1.00 96.00 101 HIS A C 1
ATOM 816 O O . HIS A 1 101 ? -3.677 3.133 -17.162 1.00 96.00 101 HIS A O 1
ATOM 822 N N . ARG A 1 102 ? -3.035 2.828 -15.025 1.00 96.25 102 ARG A N 1
ATOM 823 C CA . ARG A 1 102 ? -4.063 1.837 -14.713 1.00 96.25 102 ARG A CA 1
ATOM 824 C C . ARG A 1 102 ? -4.648 2.023 -13.315 1.00 96.25 102 ARG A C 1
ATOM 826 O O . ARG A 1 102 ? -3.917 2.260 -12.351 1.00 96.25 102 ARG A O 1
ATOM 833 N N . ARG A 1 103 ? -5.963 1.811 -13.218 1.00 97.25 103 ARG A N 1
ATOM 834 C CA . ARG A 1 103 ? -6.674 1.590 -11.954 1.00 97.25 103 ARG A CA 1
ATOM 835 C C . ARG A 1 103 ? -6.582 0.123 -11.555 1.00 97.25 103 ARG A C 1
ATOM 837 O O . ARG A 1 103 ? -6.876 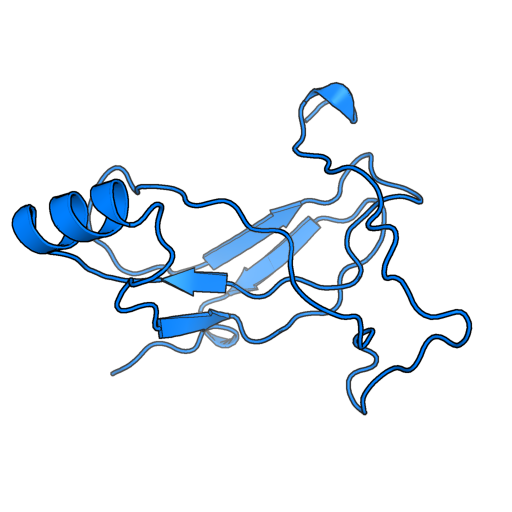-0.757 -12.368 1.00 97.25 103 ARG A O 1
ATOM 844 N N . HIS A 1 104 ? -6.175 -0.121 -10.319 1.00 98.00 104 HIS A N 1
ATOM 845 C CA . HIS A 1 104 ? -6.103 -1.449 -9.723 1.00 98.00 104 HIS A CA 1
ATOM 846 C C . HIS A 1 104 ? -7.149 -1.506 -8.618 1.00 98.00 104 HIS A C 1
ATOM 848 O O . HIS A 1 104 ? -7.020 -0.792 -7.628 1.00 98.00 104 HIS A O 1
ATOM 854 N N . CYS A 1 105 ? -8.194 -2.301 -8.820 1.00 98.12 105 CYS A N 1
ATOM 855 C CA . CYS A 1 105 ? -9.286 -2.456 -7.868 1.00 98.12 105 CYS A CA 1
ATOM 856 C C . CYS A 1 105 ? -9.131 -3.806 -7.172 1.00 98.12 105 CYS A C 1
ATOM 858 O O . CYS A 1 105 ? -9.051 -4.829 -7.850 1.00 98.12 105 CYS A O 1
ATOM 860 N N . TYR A 1 106 ? -9.111 -3.785 -5.845 1.00 97.81 106 TYR A N 1
ATOM 861 C CA . TYR A 1 106 ? -9.017 -4.958 -4.987 1.00 97.81 106 TYR A CA 1
ATOM 862 C C . TYR A 1 106 ? -10.302 -5.068 -4.177 1.00 97.81 106 TYR A C 1
ATOM 864 O O . TYR A 1 106 ? -10.730 -4.095 -3.549 1.00 97.81 106 TYR A O 1
ATOM 872 N N . ALA A 1 107 ? -10.934 -6.233 -4.231 1.00 96.75 107 ALA A N 1
ATOM 873 C CA . ALA A 1 107 ? -12.147 -6.539 -3.492 1.00 96.75 107 ALA A CA 1
ATOM 874 C C . ALA A 1 107 ? -11.803 -7.217 -2.164 1.00 96.75 107 ALA A C 1
ATOM 876 O O . ALA A 1 107 ? -10.656 -7.557 -1.892 1.00 96.75 107 ALA A O 1
ATOM 877 N N . THR A 1 108 ? -12.820 -7.471 -1.345 1.00 94.75 108 THR A N 1
ATOM 878 C CA . THR A 1 108 ? -12.674 -8.135 -0.042 1.00 94.75 108 THR A CA 1
ATOM 879 C C . THR A 1 108 ? -11.934 -9.476 -0.131 1.00 94.75 108 THR A C 1
ATOM 881 O O . THR A 1 108 ? -11.203 -9.824 0.786 1.00 94.75 108 THR A O 1
ATOM 884 N N . SER A 1 109 ? -12.071 -10.207 -1.244 1.00 94.44 109 SER A N 1
ATOM 885 C CA . SER A 1 109 ? -11.370 -11.475 -1.497 1.00 94.44 109 SER A CA 1
ATOM 886 C C . SER A 1 109 ? -9.851 -11.346 -1.620 1.00 94.44 109 SER A C 1
ATOM 888 O O . SER A 1 109 ? -9.149 -12.339 -1.460 1.00 94.44 109 SER A O 1
ATOM 890 N N . ASP A 1 110 ? -9.353 -10.148 -1.921 1.00 95.12 110 ASP A N 1
ATOM 891 C CA . ASP A 1 110 ? -7.926 -9.862 -2.077 1.00 95.12 110 ASP A CA 1
ATOM 892 C C . ASP A 1 110 ? -7.294 -9.365 -0.765 1.00 95.12 110 ASP A C 1
ATOM 894 O O . ASP A 1 110 ? -6.073 -9.220 -0.673 1.00 95.12 110 ASP A O 1
ATOM 898 N N . LEU A 1 111 ? -8.125 -9.064 0.241 1.00 95.75 111 LEU A N 1
ATOM 899 C CA . LEU A 1 111 ? -7.701 -8.484 1.508 1.00 95.75 111 LEU A CA 1
ATOM 900 C C . LEU A 1 111 ? -7.453 -9.571 2.552 1.00 95.75 111 LEU A C 1
ATOM 902 O O . LEU A 1 111 ? -8.234 -10.510 2.709 1.00 95.75 111 LEU A O 1
ATOM 906 N N . ILE A 1 112 ? -6.396 -9.384 3.334 1.00 93.00 112 ILE A N 1
ATOM 907 C CA . ILE A 1 112 ? -6.193 -10.120 4.577 1.00 93.00 112 ILE A CA 1
ATOM 908 C C . ILE A 1 112 ? -7.002 -9.396 5.647 1.00 93.00 112 ILE A C 1
ATOM 910 O O . ILE A 1 112 ? -6.578 -8.389 6.213 1.00 93.00 112 ILE A O 1
ATOM 914 N N . LEU A 1 113 ? -8.210 -9.894 5.877 1.00 78.94 113 LEU A N 1
ATOM 915 C CA . LEU A 1 113 ? -9.015 -9.499 7.018 1.00 78.94 113 LEU A CA 1
ATOM 916 C C . LEU A 1 113 ? -8.687 -10.458 8.158 1.00 78.94 113 LEU A C 1
ATOM 918 O O . LEU A 1 113 ? -8.988 -11.648 8.068 1.00 78.94 113 LEU A O 1
ATOM 922 N N . ASP A 1 114 ? -8.054 -9.943 9.211 1.00 65.38 114 ASP A N 1
ATOM 923 C CA . ASP A 1 114 ? -7.994 -10.667 10.479 1.00 65.38 114 ASP A CA 1
ATOM 924 C C . ASP A 1 114 ? -9.442 -10.923 10.932 1.00 65.38 114 ASP A C 1
ATOM 926 O O . ASP A 1 114 ? -10.211 -9.970 11.094 1.00 65.38 114 ASP A O 1
ATOM 930 N N . GLN A 1 115 ? -9.813 -12.201 11.070 1.00 47.56 115 GLN A N 1
ATOM 931 C CA . GLN A 1 115 ? -11.044 -12.604 11.758 1.00 47.56 115 GLN A CA 1
ATOM 932 C C . GLN A 1 115 ? -10.932 -12.359 13.262 1.00 47.56 115 GLN A C 1
ATOM 934 O O . GLN A 1 115 ? -9.823 -12.556 13.812 1.00 47.56 115 GLN A O 1
#

Radius of gyration: 15.78 Å; chains: 1; bounding box: 37×32×41 Å

Organism: Nothobranchius furzeri (NCBI:txid105023)

Foldseek 3Di:
DPAPVVDDADDDDPQFDPDWDADPQRATDGPDDDDDDDDDPDDDDDFKDKDFQANFQPRDHQKDWDWDDDDDPVLVVVCVVVVNPDHPTDTFAPIDGDHHRDIDMDGPVRTDDDD